Protein AF-X1V9N0-F1 (afdb_monomer_lite)

Radius of gyration: 19.08 Å; chains: 1; bounding box: 44×30×64 Å

Sequence (171 aa):
DADNLNHTLFPAGGGHDLTSAKKSSEKGCIEFNTPNSTRIVKPKVLEFNYFPNNTNWVYFRLENAGLKPITPNINPSFIKEKVTELEPNHYVEKEIWEKGYLGYNERDDRILLPKSARIVSRYFRGSFVIFTKSSPYNKNHVTYDARHDKMNRKKFRQYIEKCIIKFNEES

Secondary structure (DSSP, 8-state):
--TT-EEEEPTTS-EE---EEEE-SSTT-EEEEETTEEEEE-EEEEEEE--TT-GGG-EEEEEE--PPP-STT--TT-SEEEEEEEETTEEEEHHHHHHTEEEE-TTS-EEEPPTT-EEEEEESS-EEEEEETT-HHHH-GGGGG-TTTSS-HHHHHHHHHHHHHHHHHH-

Organism: NCBI:txid412755

pLDDT: mean 91.35, std 10.18, range [36.19, 98.12]

Foldseek 3Di:
DPPFFKWKFWAQFDIFTWPDKDCALPPQWIWTDGVQAIEIFRFPDWDWDDDPPQRQLIKIKTWGPFDDDPDPPPDPPDFKDKWKDLDRPRTDHPVCVVVQFDAADPVRDTHGRHPRIDIHIYGGGFMMMMGTCSRPCVVDPVNRNNVVRVDDPVRVSVVSVVVVVVVVVVD

Structure (mmCIF, N/CA/C/O backbone):
data_AF-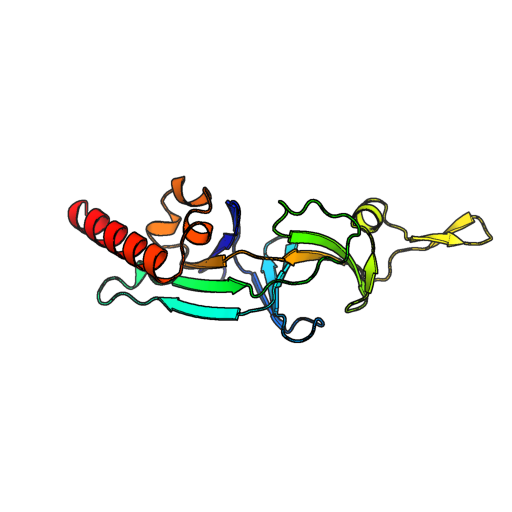X1V9N0-F1
#
_entry.id   AF-X1V9N0-F1
#
loop_
_atom_site.group_PDB
_atom_site.id
_atom_site.type_symbol
_atom_site.label_atom_id
_atom_site.label_alt_id
_atom_site.label_comp_id
_atom_site.label_asym_id
_atom_site.label_entity_id
_atom_site.label_seq_id
_atom_site.pdbx_PDB_ins_code
_atom_site.Cartn_x
_atom_site.Cartn_y
_atom_site.Cartn_z
_atom_site.occupancy
_atom_site.B_iso_or_equiv
_atom_site.auth_seq_id
_atom_site.auth_comp_id
_atom_site.auth_asym_id
_atom_site.auth_atom_id
_atom_site.pdbx_PDB_model_num
ATOM 1 N N . ASP A 1 1 ? -20.125 17.746 -1.754 1.00 36.19 1 ASP A N 1
ATOM 2 C CA . ASP A 1 1 ? -18.672 17.493 -1.772 1.00 36.19 1 ASP A CA 1
ATOM 3 C C . ASP A 1 1 ? -18.337 16.186 -1.072 1.00 36.19 1 ASP A C 1
ATOM 5 O O . ASP A 1 1 ? -18.233 16.134 0.145 1.00 36.19 1 ASP A O 1
ATOM 9 N N . ALA A 1 2 ? -18.271 15.101 -1.847 1.00 41.00 2 ALA A N 1
ATOM 10 C CA . ALA A 1 2 ? -17.893 13.761 -1.381 1.00 41.00 2 ALA A CA 1
ATOM 11 C C . ALA A 1 2 ? -16.428 13.433 -1.713 1.00 41.00 2 ALA A C 1
ATOM 13 O O . ALA A 1 2 ? -15.998 12.284 -1.604 1.00 41.00 2 ALA A O 1
ATOM 14 N N . ASP A 1 3 ? -15.658 14.441 -2.118 1.00 45.38 3 ASP A N 1
ATOM 15 C CA . ASP A 1 3 ? -14.246 14.268 -2.374 1.00 45.38 3 ASP A CA 1
ATOM 16 C C . ASP A 1 3 ? -13.516 14.306 -1.039 1.00 45.38 3 ASP A C 1
ATOM 18 O O . ASP A 1 3 ? -13.575 15.278 -0.287 1.00 45.38 3 ASP A O 1
ATOM 22 N N . ASN A 1 4 ? -12.791 13.223 -0.766 1.00 61.81 4 ASN A N 1
ATOM 23 C CA . ASN A 1 4 ? -11.784 13.144 0.284 1.00 61.81 4 ASN A CA 1
ATOM 24 C C . ASN A 1 4 ? -12.257 12.752 1.705 1.00 61.81 4 ASN A C 1
ATOM 26 O O . ASN A 1 4 ? -11.791 13.291 2.707 1.00 61.81 4 ASN A O 1
ATOM 30 N N . LEU A 1 5 ? -13.140 11.751 1.813 1.00 82.12 5 LEU A N 1
ATOM 31 C CA . LEU A 1 5 ? -13.661 11.247 3.098 1.00 82.12 5 LEU A CA 1
ATOM 32 C C . LEU A 1 5 ? -12.714 10.323 3.879 1.00 82.12 5 LEU A C 1
ATOM 34 O O . LEU A 1 5 ? -12.996 10.016 5.038 1.00 82.12 5 LEU A O 1
ATOM 38 N N . ASN A 1 6 ? -11.615 9.861 3.280 1.00 88.62 6 ASN A N 1
ATOM 39 C CA . ASN A 1 6 ? -10.755 8.838 3.871 1.00 88.62 6 ASN A CA 1
ATOM 40 C C . ASN A 1 6 ? -9.299 9.291 4.014 1.00 88.62 6 ASN A C 1
ATOM 42 O O . ASN A 1 6 ? -8.834 10.150 3.272 1.00 88.62 6 ASN A O 1
ATOM 46 N N . HIS A 1 7 ? -8.588 8.659 4.943 1.00 90.81 7 HIS A N 1
ATOM 47 C CA . HIS A 1 7 ? -7.139 8.707 5.034 1.00 90.81 7 HIS A CA 1
ATOM 48 C C . HIS A 1 7 ? -6.597 7.286 5.209 1.00 90.81 7 HIS A C 1
ATOM 50 O O . HIS A 1 7 ? -7.005 6.560 6.122 1.00 90.81 7 HIS A O 1
ATOM 56 N N . THR A 1 8 ? -5.701 6.875 4.311 1.00 92.56 8 THR A N 1
ATOM 57 C CA . THR A 1 8 ? -5.074 5.551 4.334 1.00 92.56 8 THR A CA 1
ATOM 58 C C . THR A 1 8 ? -3.685 5.657 4.940 1.00 92.56 8 THR A C 1
ATOM 60 O O . THR A 1 8 ? -2.790 6.250 4.341 1.00 92.56 8 THR A O 1
ATOM 63 N N . LEU A 1 9 ? -3.484 5.034 6.098 1.00 92.81 9 LEU A N 1
ATOM 64 C CA . LEU A 1 9 ? -2.169 4.892 6.715 1.00 92.81 9 LEU A CA 1
ATOM 65 C C . LEU A 1 9 ? -1.461 3.666 6.135 1.00 92.81 9 LEU A C 1
ATOM 67 O O . LEU A 1 9 ? -2.074 2.613 5.921 1.00 92.81 9 LEU A O 1
ATOM 71 N N . PHE A 1 10 ? -0.167 3.817 5.856 1.00 93.00 10 PHE A N 1
ATOM 72 C CA . PHE A 1 10 ? 0.624 2.783 5.198 1.00 93.00 10 PHE A CA 1
ATOM 73 C C . PHE A 1 10 ? 1.439 1.940 6.186 1.00 93.00 10 PHE A C 1
ATOM 75 O O . PHE A 1 10 ? 1.882 2.450 7.222 1.00 93.00 10 PHE A O 1
ATOM 82 N N . PRO A 1 11 ? 1.764 0.691 5.800 1.00 91.19 11 PRO A N 1
ATOM 83 C CA . PRO A 1 11 ? 2.813 -0.073 6.452 1.00 91.19 11 PRO A CA 1
ATOM 84 C C . PRO A 1 11 ? 4.137 0.701 6.448 1.00 91.19 11 PRO A C 1
ATOM 86 O O . PRO A 1 11 ? 4.454 1.388 5.473 1.00 91.19 11 PRO A O 1
ATOM 89 N N . ALA A 1 12 ? 4.917 0.557 7.520 1.00 85.00 12 ALA A N 1
ATOM 90 C CA . ALA A 1 12 ? 6.176 1.275 7.768 1.00 85.00 12 ALA A CA 1
ATOM 91 C C . ALA A 1 12 ? 6.107 2.821 7.817 1.00 85.00 12 ALA A C 1
ATOM 93 O O . ALA A 1 12 ? 7.146 3.455 7.985 1.00 85.00 12 ALA A O 1
ATOM 94 N N . GLY A 1 13 ? 4.915 3.423 7.755 1.00 85.56 13 GLY A N 1
ATOM 95 C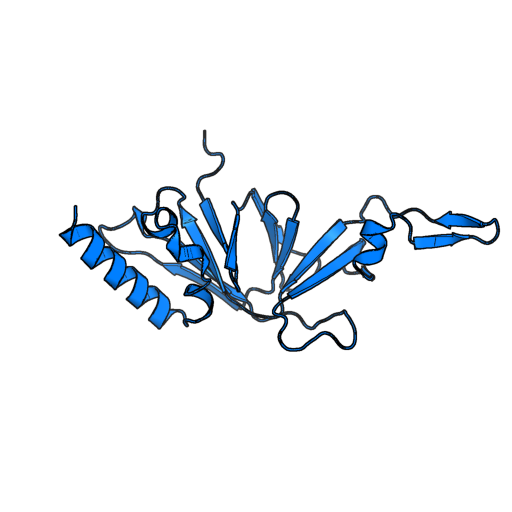 CA . GLY A 1 13 ? 4.684 4.820 8.134 1.00 85.56 13 GLY A CA 1
ATOM 96 C C . GLY A 1 13 ? 4.185 5.700 6.996 1.00 85.56 13 GLY A C 1
ATOM 97 O O . GLY A 1 13 ? 4.177 5.316 5.824 1.00 85.56 13 GLY A O 1
ATOM 98 N N . GLY A 1 14 ? 3.755 6.906 7.362 1.00 87.06 14 GLY A N 1
ATOM 99 C CA . GLY A 1 14 ? 3.093 7.824 6.437 1.00 87.06 14 GLY A CA 1
ATOM 100 C C . GLY A 1 14 ? 1.640 7.432 6.138 1.00 87.06 14 GLY A C 1
ATOM 101 O O . GLY A 1 14 ? 1.092 6.468 6.678 1.00 87.06 14 GLY A O 1
ATOM 102 N N . GLY A 1 15 ? 1.015 8.201 5.256 1.00 88.88 15 GLY A N 1
ATOM 103 C CA . GLY A 1 15 ? -0.352 7.975 4.814 1.00 88.88 15 GLY A CA 1
ATOM 104 C C . GLY A 1 15 ? -0.762 8.992 3.762 1.00 88.88 15 GLY A C 1
ATOM 105 O O . GLY A 1 15 ? -0.216 10.093 3.705 1.00 88.88 15 GLY A O 1
ATOM 106 N N . HIS A 1 16 ? -1.703 8.611 2.907 1.00 90.50 16 HIS A N 1
ATOM 107 C CA . HIS A 1 16 ? -2.349 9.522 1.968 1.00 90.50 16 HIS A CA 1
ATOM 108 C C . HIS A 1 16 ? -3.803 9.126 1.770 1.00 90.50 16 HIS A C 1
ATOM 110 O O . HIS A 1 16 ? -4.237 8.025 2.110 1.00 90.50 16 HIS A O 1
ATOM 116 N N . ASP A 1 17 ? -4.540 10.030 1.151 1.00 91.88 17 ASP A N 1
ATOM 117 C CA . ASP A 1 17 ? -5.925 9.803 0.799 1.00 91.88 17 ASP A CA 1
ATOM 118 C C . ASP A 1 17 ? -6.021 8.817 -0.370 1.00 91.88 17 ASP A C 1
ATOM 120 O O . ASP A 1 17 ? -5.277 8.905 -1.356 1.00 91.88 17 ASP A O 1
ATOM 124 N N . LEU A 1 18 ? -6.938 7.861 -0.245 1.00 91.56 18 LEU A N 1
ATOM 125 C CA . LEU A 1 18 ? -7.275 6.928 -1.309 1.00 91.56 18 LEU A CA 1
ATOM 126 C C . LEU A 1 18 ? -8.127 7.651 -2.349 1.00 91.56 18 LEU A C 1
ATOM 128 O O . LEU A 1 18 ? -9.209 8.136 -2.015 1.00 91.56 18 LEU A O 1
ATOM 132 N N . THR A 1 19 ? -7.669 7.690 -3.599 1.00 92.31 19 THR A N 1
ATOM 133 C CA . THR A 1 19 ? -8.393 8.353 -4.697 1.00 92.31 19 THR A CA 1
ATOM 134 C C . THR A 1 19 ? -9.164 7.371 -5.569 1.00 92.31 19 THR A C 1
ATOM 136 O O . THR A 1 19 ? -10.195 7.713 -6.133 1.00 92.31 19 THR A O 1
ATOM 139 N N . SER A 1 20 ? -8.680 6.136 -5.698 1.00 92.94 20 SER A N 1
ATOM 140 C CA . SER A 1 20 ? -9.379 5.062 -6.408 1.00 92.94 20 SER A CA 1
ATOM 141 C C . SER A 1 20 ? -8.788 3.702 -6.059 1.00 92.94 20 SER A C 1
ATOM 143 O O . SER A 1 20 ? -7.647 3.603 -5.603 1.00 92.94 20 SER A O 1
ATOM 145 N N . ALA A 1 21 ? -9.557 2.646 -6.308 1.00 94.25 21 ALA A N 1
ATOM 146 C CA . ALA A 1 21 ? -9.089 1.271 -6.257 1.00 94.25 21 ALA A CA 1
ATOM 147 C C . ALA A 1 21 ? -9.690 0.469 -7.417 1.00 94.25 21 ALA A C 1
ATOM 149 O O . ALA A 1 21 ? -10.831 0.698 -7.813 1.00 94.25 21 ALA A O 1
ATOM 150 N N . LYS A 1 22 ? -8.920 -0.467 -7.970 1.00 96.12 22 LYS A N 1
ATOM 151 C CA . LYS A 1 22 ? -9.335 -1.350 -9.065 1.00 96.12 22 LYS A CA 1
ATOM 152 C C . LYS A 1 22 ? -8.650 -2.710 -8.956 1.00 96.12 22 LYS A C 1
ATOM 154 O O . LYS A 1 22 ? -7.711 -2.890 -8.185 1.00 96.12 22 LYS A O 1
ATOM 159 N N . LYS A 1 23 ? -9.099 -3.679 -9.752 1.00 97.56 23 LYS A N 1
ATOM 160 C CA . LYS A 1 23 ? -8.357 -4.935 -9.930 1.00 97.56 23 LYS A CA 1
ATOM 161 C C . LYS A 1 23 ? -7.016 -4.637 -10.605 1.00 97.56 23 LYS A C 1
ATOM 163 O O . LYS A 1 23 ? -6.970 -3.823 -11.526 1.00 97.56 23 LYS A O 1
ATOM 168 N N . SER A 1 24 ? -5.951 -5.280 -10.135 1.00 97.19 24 SER A N 1
ATOM 169 C CA . SER A 1 24 ? -4.649 -5.213 -10.797 1.00 97.19 24 SER A CA 1
ATOM 170 C C . SER A 1 24 ? -4.572 -6.233 -11.930 1.00 97.19 24 SER A C 1
ATOM 172 O O . SER A 1 24 ? -5.278 -7.245 -11.916 1.00 97.19 24 SER A O 1
ATOM 174 N N . SER A 1 25 ? -3.678 -5.982 -12.883 1.00 96.38 25 SER A N 1
ATOM 175 C CA . SER A 1 25 ? -3.266 -6.970 -13.881 1.00 96.38 25 SER A CA 1
ATOM 176 C C . SER A 1 25 ? -2.532 -8.158 -13.250 1.00 96.38 25 SER A C 1
ATOM 178 O O . SER A 1 25 ? -2.546 -9.257 -13.810 1.00 96.38 25 SER A O 1
ATOM 180 N N . GLU A 1 26 ? -1.939 -7.976 -12.065 1.00 97.00 26 GLU A N 1
ATOM 181 C CA . GLU A 1 26 ? -1.363 -9.074 -11.299 1.00 97.00 26 GLU A CA 1
ATOM 182 C C . GLU A 1 26 ? -2.456 -9.950 -10.689 1.00 97.00 26 GLU A C 1
ATOM 184 O O . GLU A 1 26 ? -3.331 -9.489 -9.947 1.00 97.00 26 GLU A O 1
ATOM 189 N N . LYS A 1 27 ? -2.387 -11.258 -10.955 1.00 96.06 27 LYS A N 1
ATOM 190 C CA . LYS A 1 27 ? -3.416 -12.209 -10.526 1.00 96.06 27 LYS A CA 1
ATOM 191 C C . LYS A 1 27 ? -3.636 -12.164 -9.009 1.00 96.06 27 LYS A C 1
ATOM 193 O O . LYS A 1 27 ? -2.731 -12.420 -8.215 1.00 96.06 27 LYS A O 1
ATOM 198 N N . GLY A 1 28 ? -4.887 -11.919 -8.619 1.00 96.31 28 GLY A N 1
ATOM 199 C CA . GLY A 1 28 ? -5.307 -11.870 -7.217 1.00 96.31 28 GLY A CA 1
ATOM 200 C C . GLY A 1 28 ? -4.890 -10.596 -6.481 1.00 96.31 28 GLY A C 1
ATOM 201 O O . GLY A 1 28 ? -4.989 -10.559 -5.257 1.00 96.31 28 GLY A O 1
ATOM 202 N N . CYS A 1 29 ? -4.423 -9.574 -7.199 1.00 98.12 29 CYS A N 1
ATOM 203 C CA . CYS A 1 29 ? -4.029 -8.299 -6.622 1.00 98.12 29 CYS A CA 1
ATOM 204 C C . CYS A 1 29 ? -5.050 -7.202 -6.917 1.00 98.12 29 CYS A C 1
ATOM 206 O O . CYS A 1 29 ? -5.835 -7.261 -7.869 1.00 98.12 29 CYS A O 1
ATOM 208 N N . ILE A 1 30 ? -5.008 -6.170 -6.085 1.00 97.81 30 ILE A N 1
ATOM 209 C CA . ILE A 1 30 ? -5.703 -4.912 -6.319 1.00 97.81 30 ILE A CA 1
ATOM 210 C C . ILE A 1 30 ? -4.675 -3.800 -6.460 1.00 97.81 30 ILE A C 1
ATOM 212 O O . ILE A 1 30 ? -3.589 -3.844 -5.878 1.00 97.81 30 ILE A O 1
ATOM 216 N N . GLU A 1 31 ? -5.057 -2.796 -7.228 1.00 97.00 31 GLU A N 1
ATOM 217 C CA . GLU A 1 31 ? -4.382 -1.518 -7.278 1.00 97.00 31 GLU A CA 1
ATOM 218 C C . GLU A 1 31 ? -5.195 -0.511 -6.505 1.00 97.00 31 GLU A C 1
ATOM 220 O O . GLU A 1 31 ? -6.414 -0.434 -6.662 1.00 97.00 31 GLU A O 1
ATOM 225 N N . PHE A 1 32 ? -4.513 0.312 -5.730 1.00 94.31 32 PHE A N 1
ATOM 226 C CA . PHE A 1 32 ? -5.124 1.530 -5.254 1.00 94.31 32 PHE A CA 1
ATOM 227 C C . PHE A 1 32 ? -4.193 2.716 -5.411 1.00 94.31 32 PHE A C 1
ATOM 229 O O . PHE A 1 32 ? -2.966 2.612 -5.303 1.00 94.31 32 PHE A O 1
ATOM 236 N N . ASN A 1 33 ? -4.811 3.847 -5.716 1.00 93.62 33 ASN A N 1
ATOM 237 C CA . ASN A 1 33 ? -4.130 5.076 -6.044 1.00 93.62 33 ASN A CA 1
ATOM 238 C C . ASN A 1 33 ? -4.212 6.033 -4.866 1.00 93.62 33 ASN A C 1
ATOM 240 O O . ASN A 1 33 ? -5.251 6.197 -4.226 1.00 93.62 33 ASN A O 1
ATOM 244 N N . THR A 1 34 ? -3.085 6.674 -4.615 1.00 89.62 34 THR A N 1
ATOM 245 C CA . THR A 1 34 ? -3.002 7.897 -3.826 1.00 89.62 34 THR A CA 1
ATOM 246 C C . THR A 1 34 ? -2.391 8.972 -4.722 1.00 89.62 34 THR A C 1
ATOM 248 O O . THR A 1 34 ? -1.939 8.642 -5.827 1.00 89.62 34 THR A O 1
ATOM 251 N N . PRO A 1 35 ? -2.312 10.240 -4.285 1.00 88.38 35 PRO A N 1
ATOM 252 C CA . PRO A 1 35 ? -1.626 11.267 -5.057 1.00 88.38 35 PRO A CA 1
ATOM 253 C C . PRO A 1 35 ? -0.245 10.782 -5.516 1.00 88.38 35 PRO A C 1
ATOM 255 O O . PRO A 1 35 ? 0.552 10.300 -4.707 1.00 88.38 35 PRO A O 1
ATOM 258 N N . ASN A 1 36 ? -0.010 10.849 -6.828 1.00 82.94 36 ASN A N 1
ATOM 259 C CA . ASN A 1 36 ? 1.254 10.530 -7.498 1.00 82.94 36 ASN A CA 1
ATOM 260 C C . ASN A 1 36 ? 1.797 9.100 -7.287 1.00 82.94 36 ASN A C 1
ATOM 262 O O . ASN A 1 36 ? 2.984 8.857 -7.512 1.00 82.94 36 ASN A O 1
ATOM 266 N N . SER A 1 37 ? 0.979 8.140 -6.833 1.00 87.69 37 SER A N 1
ATOM 267 C CA . SER A 1 37 ? 1.459 6.777 -6.582 1.00 87.69 37 SER A CA 1
ATOM 268 C C . SER A 1 37 ? 0.367 5.715 -6.684 1.00 87.69 37 SER A C 1
ATOM 270 O O . SER A 1 37 ? -0.643 5.764 -5.978 1.00 87.69 37 SER A O 1
ATOM 272 N N . THR A 1 38 ? 0.634 4.694 -7.497 1.00 95.56 38 THR A N 1
ATOM 273 C CA . THR A 1 38 ? -0.136 3.447 -7.546 1.00 95.56 38 THR A CA 1
ATOM 274 C C . THR A 1 38 ? 0.541 2.380 -6.691 1.00 95.56 38 THR A C 1
ATOM 276 O O . THR A 1 38 ? 1.755 2.169 -6.775 1.00 95.56 38 THR A O 1
ATOM 279 N N . ARG A 1 39 ? -0.247 1.680 -5.871 1.00 96.12 39 ARG A N 1
ATOM 280 C CA . ARG A 1 39 ? 0.218 0.558 -5.046 1.00 96.12 39 ARG A CA 1
ATOM 281 C C . ARG A 1 39 ? -0.458 -0.720 -5.491 1.00 96.12 39 ARG A C 1
ATOM 283 O O . ARG A 1 39 ? -1.684 -0.760 -5.546 1.00 96.12 39 ARG A O 1
ATOM 290 N N . ILE A 1 40 ? 0.342 -1.746 -5.753 1.00 97.88 40 ILE A N 1
ATOM 291 C CA . ILE A 1 40 ? -0.132 -3.096 -6.030 1.00 97.88 40 ILE A CA 1
ATOM 292 C C . ILE A 1 40 ? 0.035 -3.917 -4.757 1.00 97.88 40 ILE A C 1
ATOM 294 O O . ILE A 1 40 ? 1.128 -4.016 -4.186 1.00 97.88 40 ILE A O 1
ATOM 298 N N . VAL A 1 41 ? -1.074 -4.480 -4.295 1.00 97.69 41 VAL A N 1
ATOM 299 C CA . VAL A 1 41 ? -1.129 -5.300 -3.086 1.00 97.69 41 VAL A CA 1
ATOM 300 C C . VAL A 1 41 ? -1.916 -6.567 -3.368 1.00 97.69 41 VAL A C 1
ATOM 302 O O . VAL A 1 41 ? -2.858 -6.554 -4.162 1.00 97.69 41 VAL A O 1
ATOM 305 N N . LYS A 1 42 ? -1.566 -7.655 -2.683 1.00 98.00 42 LYS A N 1
ATOM 306 C CA . LYS A 1 42 ? -2.295 -8.919 -2.752 1.00 98.00 42 LYS A CA 1
ATOM 307 C C . LYS A 1 42 ? -3.139 -9.064 -1.487 1.00 98.00 42 LYS A C 1
ATOM 309 O O . LYS A 1 42 ? -2.578 -9.401 -0.445 1.00 98.00 42 LYS A O 1
ATOM 314 N N . PRO A 1 43 ? -4.453 -8.792 -1.512 1.00 97.25 43 PRO A N 1
ATOM 315 C CA . PRO A 1 43 ? -5.273 -8.885 -0.311 1.00 97.25 43 PRO A CA 1
ATOM 316 C C . PRO A 1 43 ? -5.229 -10.295 0.278 1.00 97.25 43 PRO A C 1
ATOM 318 O O . PRO A 1 43 ? -5.491 -11.275 -0.416 1.00 97.25 43 PRO A O 1
ATOM 321 N N . LYS A 1 44 ? -4.909 -10.392 1.567 1.00 96.94 44 LYS A N 1
ATOM 322 C CA . LYS A 1 44 ? -5.099 -11.609 2.362 1.00 96.94 44 LYS A CA 1
ATOM 323 C C . LYS A 1 44 ? -6.445 -11.568 3.068 1.00 96.94 44 LYS A C 1
ATOM 325 O O . LYS A 1 44 ? -7.207 -12.523 3.002 1.00 96.94 44 LYS A O 1
ATOM 330 N N . VAL A 1 45 ? -6.715 -10.452 3.744 1.00 96.56 45 VAL A N 1
ATOM 331 C CA . VAL A 1 45 ? -7.954 -10.196 4.484 1.00 96.56 45 VAL A CA 1
ATOM 332 C C . VAL A 1 45 ? -8.259 -8.704 4.409 1.00 96.56 45 VAL A C 1
ATOM 334 O O . VAL A 1 45 ? -7.363 -7.883 4.605 1.00 96.56 45 VAL A O 1
ATOM 337 N N . LEU A 1 46 ? -9.521 -8.361 4.156 1.00 96.94 46 LEU A N 1
ATOM 338 C CA . LEU A 1 46 ? -10.060 -7.019 4.350 1.00 96.94 46 LEU A CA 1
ATOM 339 C C . LEU A 1 46 ? -11.096 -7.082 5.473 1.00 96.94 46 LEU A C 1
ATOM 341 O O . LEU A 1 46 ? -12.080 -7.809 5.363 1.00 96.94 46 LEU A O 1
ATOM 345 N N . GLU A 1 47 ? -10.871 -6.338 6.550 1.00 97.25 47 GLU A N 1
ATOM 346 C CA . GLU A 1 47 ? -11.746 -6.326 7.723 1.00 97.25 47 GLU A CA 1
ATOM 347 C C . GLU A 1 47 ? -12.370 -4.950 7.895 1.00 97.25 47 GLU A C 1
ATOM 349 O O . GLU A 1 47 ? -11.658 -3.948 7.939 1.00 97.25 47 GLU A O 1
ATOM 354 N N . PHE A 1 48 ? -13.691 -4.907 8.047 1.00 97.19 48 PHE A N 1
ATOM 355 C CA . PHE A 1 48 ? -14.387 -3.715 8.507 1.00 97.19 48 PHE A CA 1
ATOM 356 C C . PHE A 1 48 ? -14.506 -3.757 10.031 1.00 97.19 48 PHE A C 1
ATOM 358 O O . PHE A 1 48 ? -15.077 -4.688 10.597 1.00 97.19 48 PHE A O 1
ATOM 365 N N . ASN A 1 49 ? -13.945 -2.755 10.702 1.00 97.06 49 ASN A N 1
ATOM 366 C CA . ASN A 1 49 ? -13.961 -2.646 12.152 1.00 97.06 49 ASN A CA 1
ATOM 367 C C . ASN A 1 49 ? -14.989 -1.607 12.581 1.00 97.06 49 ASN A C 1
ATOM 369 O O . ASN A 1 49 ? -14.786 -0.406 12.418 1.00 97.06 49 ASN A O 1
ATOM 373 N N . TYR A 1 50 ? -16.078 -2.107 13.160 1.00 95.56 50 TYR A N 1
ATOM 374 C CA . TYR A 1 50 ? -17.162 -1.306 13.706 1.00 95.56 50 TYR A CA 1
ATOM 375 C C . TYR A 1 50 ? -17.123 -1.268 15.240 1.00 95.56 50 TYR A C 1
ATOM 377 O O . TYR A 1 50 ? -16.763 -2.263 15.884 1.00 95.56 50 TYR A O 1
ATOM 385 N N . PHE A 1 51 ? -17.508 -0.121 15.804 1.00 95.06 51 PHE A N 1
ATOM 386 C CA . PHE A 1 51 ? -17.619 0.122 17.241 1.00 95.06 51 PHE A CA 1
ATOM 387 C C . PHE A 1 51 ? -18.993 0.743 17.535 1.00 95.06 51 PHE A C 1
ATOM 389 O O . PHE A 1 51 ? -19.236 1.884 17.128 1.00 95.06 51 PHE A O 1
ATOM 396 N N . PRO A 1 52 ? -19.906 0.015 18.208 1.00 93.25 52 PRO A N 1
ATOM 397 C CA . PRO A 1 52 ? -21.213 0.548 18.581 1.00 93.25 52 PRO A CA 1
ATOM 398 C C . PRO A 1 52 ? -21.083 1.869 19.345 1.00 93.25 52 PRO A C 1
ATOM 400 O O . PRO A 1 52 ? -20.176 2.029 20.164 1.00 93.25 52 PRO A O 1
ATOM 403 N N . ASN A 1 53 ? -21.968 2.822 19.046 1.00 92.44 53 ASN A N 1
ATOM 404 C CA . ASN A 1 53 ? -21.987 4.179 19.614 1.00 92.44 53 ASN A CA 1
ATOM 405 C C . ASN A 1 53 ? -20.723 5.031 19.355 1.00 92.44 53 ASN A C 1
ATOM 407 O O . ASN A 1 53 ? -20.636 6.146 19.850 1.00 92.44 53 ASN A O 1
ATOM 411 N N . ASN A 1 54 ? -19.759 4.542 18.564 1.00 93.00 54 ASN A N 1
ATOM 412 C CA . ASN A 1 54 ? -18.476 5.200 18.287 1.00 93.00 54 ASN A CA 1
ATOM 413 C C . ASN A 1 54 ? -18.154 5.133 16.781 1.00 93.00 54 ASN A C 1
ATOM 415 O O . ASN A 1 54 ? -17.078 4.712 16.351 1.00 93.00 54 ASN A O 1
ATOM 419 N N . THR A 1 55 ? -19.126 5.506 15.945 1.00 91.12 55 THR A N 1
ATOM 420 C CA . THR A 1 55 ? -19.085 5.356 14.475 1.00 91.12 55 THR A CA 1
ATOM 421 C C . THR A 1 55 ? -18.011 6.207 13.791 1.00 91.12 55 THR A C 1
ATOM 423 O O . THR A 1 55 ? -17.601 5.905 12.676 1.00 91.12 55 THR A O 1
ATOM 426 N N . ASN A 1 56 ? -17.500 7.240 14.454 1.00 90.56 56 ASN A N 1
ATOM 427 C CA . ASN A 1 56 ? -16.364 8.051 14.009 1.00 90.56 56 ASN A CA 1
ATOM 428 C C . ASN A 1 56 ? -14.999 7.339 14.155 1.00 90.56 56 ASN A C 1
ATOM 430 O O . ASN A 1 56 ? -13.991 7.841 13.657 1.00 90.56 56 ASN A O 1
ATOM 434 N N . TRP A 1 57 ? -14.944 6.171 14.800 1.00 93.56 57 TRP A N 1
ATOM 435 C CA . TRP A 1 57 ? -13.728 5.358 14.959 1.00 93.56 57 TRP A CA 1
ATOM 436 C C . TRP A 1 57 ? -13.660 4.151 14.022 1.00 93.56 57 TRP A C 1
ATOM 438 O O . TRP A 1 57 ? -12.744 3.334 14.135 1.00 93.56 57 TRP A O 1
ATOM 448 N N . VAL A 1 58 ? -14.621 4.007 13.108 1.00 95.00 58 VAL A N 1
ATOM 449 C CA . VAL A 1 58 ? -14.639 2.883 12.166 1.00 95.00 58 VAL A CA 1
ATOM 450 C C . VAL A 1 58 ? -13.452 2.938 11.210 1.00 95.00 58 VAL A C 1
ATOM 452 O O . VAL A 1 58 ? -13.003 4.012 10.804 1.00 95.00 58 VAL A O 1
ATOM 455 N N . TYR A 1 59 ? -12.966 1.765 10.816 1.00 96.00 59 TYR A N 1
ATOM 456 C CA . TYR A 1 59 ? -11.901 1.658 9.825 1.00 96.00 59 TYR A CA 1
ATOM 457 C C . TYR A 1 59 ? -11.955 0.350 9.054 1.00 96.00 59 TYR A C 1
ATOM 459 O O . TYR A 1 59 ? -12.435 -0.673 9.547 1.00 96.00 59 TYR A O 1
ATOM 467 N N . PHE A 1 60 ? -11.382 0.371 7.856 1.00 96.62 60 PHE A N 1
ATOM 468 C CA . PHE A 1 60 ? -10.992 -0.850 7.165 1.00 96.62 60 PHE A CA 1
ATOM 469 C C . PHE A 1 60 ? -9.544 -1.194 7.494 1.00 96.62 60 PHE A C 1
ATOM 471 O O . PHE A 1 60 ? -8.694 -0.307 7.539 1.00 96.62 60 PHE A O 1
ATOM 478 N N . ARG A 1 61 ? -9.242 -2.479 7.684 1.00 97.00 61 ARG A N 1
ATOM 479 C CA . ARG A 1 61 ? -7.872 -2.998 7.755 1.00 97.00 61 ARG A CA 1
ATOM 480 C C . ARG A 1 61 ? -7.645 -3.972 6.614 1.00 97.00 61 ARG A C 1
ATOM 482 O O . ARG A 1 61 ? -8.344 -4.976 6.517 1.00 97.00 61 ARG A O 1
ATOM 489 N N . LEU A 1 62 ? -6.656 -3.688 5.778 1.00 97.25 62 LEU A N 1
ATOM 490 C CA . LEU A 1 62 ? -6.252 -4.541 4.669 1.00 97.25 62 LEU A CA 1
ATOM 491 C C . LEU A 1 62 ? -4.915 -5.200 4.999 1.00 97.25 62 LEU A C 1
ATOM 493 O O . LEU A 1 62 ? -3.880 -4.539 5.014 1.00 97.25 62 LEU A O 1
ATOM 497 N N . GLU A 1 63 ? -4.933 -6.505 5.250 1.00 96.75 63 GLU A N 1
ATOM 498 C CA . GLU A 1 63 ? -3.725 -7.310 5.432 1.00 96.75 63 GLU A CA 1
ATOM 499 C C . GLU A 1 63 ? -3.217 -7.807 4.077 1.00 96.75 63 GLU A C 1
ATOM 501 O O . GLU A 1 63 ? -3.974 -8.403 3.306 1.00 96.75 63 GLU A O 1
ATOM 506 N N . ASN A 1 64 ? -1.936 -7.579 3.783 1.00 94.19 64 ASN A N 1
ATOM 507 C CA . ASN A 1 64 ? -1.298 -8.022 2.547 1.00 94.19 64 ASN A CA 1
ATOM 508 C C . ASN A 1 64 ? -0.775 -9.462 2.680 1.00 94.19 64 ASN A C 1
ATOM 510 O O . ASN A 1 64 ? -0.042 -9.781 3.615 1.00 94.19 64 ASN A O 1
ATOM 514 N N . ALA A 1 65 ? -1.104 -10.321 1.714 1.00 95.88 65 ALA A N 1
ATOM 515 C CA . ALA A 1 65 ? -0.557 -11.673 1.591 1.00 95.88 65 ALA A CA 1
ATOM 516 C C . ALA A 1 65 ? 0.905 -11.658 1.128 1.00 95.88 65 ALA A C 1
ATOM 518 O O . ALA A 1 65 ? 1.634 -12.612 1.384 1.00 95.88 65 ALA A O 1
ATOM 519 N N . GLY A 1 66 ? 1.310 -10.576 0.461 1.00 94.06 66 GLY A N 1
ATOM 520 C CA . GLY A 1 66 ? 2.661 -10.377 -0.030 1.00 94.06 66 GLY A CA 1
ATOM 521 C C . GLY A 1 66 ? 2.854 -10.810 -1.475 1.00 94.06 66 GLY A C 1
ATOM 522 O O . GLY A 1 66 ? 2.468 -11.906 -1.888 1.00 94.06 66 GLY A O 1
ATO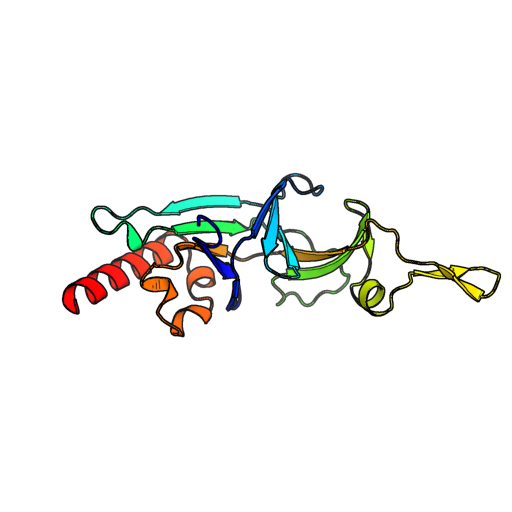M 523 N N . LEU A 1 67 ? 3.470 -9.923 -2.250 1.00 96.25 67 LEU A N 1
ATOM 524 C CA . LEU A 1 67 ? 4.042 -10.237 -3.552 1.00 96.25 67 LEU A CA 1
ATOM 525 C C . LEU A 1 67 ? 5.466 -10.767 -3.391 1.00 96.25 67 LEU A C 1
ATOM 527 O O . LEU A 1 67 ? 6.164 -10.429 -2.434 1.00 96.25 67 LEU A O 1
ATOM 531 N N . LYS A 1 68 ? 5.906 -11.579 -4.353 1.00 95.12 68 LYS A N 1
ATOM 532 C CA . LYS A 1 68 ? 7.331 -11.882 -4.495 1.00 95.12 68 LYS A CA 1
ATOM 533 C C . LYS A 1 68 ? 8.031 -10.674 -5.131 1.00 95.12 68 LYS A C 1
ATOM 535 O O . LYS A 1 68 ? 7.432 -10.072 -6.031 1.00 95.12 68 LYS A O 1
ATOM 540 N N . PRO A 1 69 ? 9.253 -10.333 -4.690 1.00 95.31 69 PRO A N 1
ATOM 541 C CA . PRO A 1 69 ? 10.057 -9.325 -5.358 1.00 95.31 69 PRO A CA 1
ATOM 542 C C . PRO A 1 69 ? 10.342 -9.703 -6.804 1.00 95.31 69 PRO A C 1
ATOM 544 O O . PRO A 1 69 ? 10.582 -10.875 -7.101 1.00 95.31 69 PRO A O 1
ATOM 547 N N . ILE A 1 70 ? 10.339 -8.701 -7.674 1.00 94.69 70 ILE A N 1
ATOM 548 C CA . ILE A 1 70 ? 10.839 -8.816 -9.045 1.00 94.69 70 ILE A CA 1
ATOM 549 C C . ILE A 1 70 ? 12.288 -8.345 -9.110 1.00 94.69 70 ILE A C 1
ATOM 551 O O . ILE A 1 70 ? 13.093 -8.937 -9.823 1.00 94.69 70 ILE A O 1
ATOM 555 N N . THR A 1 71 ? 12.632 -7.319 -8.330 1.00 94.25 71 THR A N 1
ATOM 556 C CA . THR A 1 71 ? 13.996 -6.796 -8.241 1.00 94.25 71 THR A CA 1
ATOM 557 C C . THR A 1 71 ? 14.938 -7.867 -7.661 1.00 94.25 71 THR A C 1
ATOM 559 O O . THR A 1 71 ? 14.725 -8.309 -6.523 1.00 94.25 71 THR A O 1
ATOM 562 N N . PRO A 1 72 ? 15.989 -8.290 -8.392 1.00 91.81 72 PRO A N 1
ATOM 563 C CA . PRO A 1 72 ? 16.973 -9.249 -7.893 1.00 91.81 72 PRO A CA 1
ATOM 564 C C . PRO A 1 72 ? 17.714 -8.716 -6.663 1.00 91.81 72 PRO A C 1
ATOM 566 O O . PRO A 1 72 ? 17.989 -7.523 -6.563 1.00 91.81 72 PRO A O 1
ATOM 569 N N . ASN A 1 73 ? 18.075 -9.609 -5.735 1.00 91.94 73 ASN A N 1
ATOM 570 C CA . ASN A 1 73 ? 18.889 -9.293 -4.550 1.00 91.94 73 ASN A CA 1
ATOM 571 C C . ASN A 1 73 ? 18.359 -8.128 -3.694 1.00 91.94 73 ASN A C 1
ATOM 573 O O . ASN A 1 73 ? 19.129 -7.431 -3.029 1.00 91.94 73 ASN A O 1
ATOM 577 N N . ILE A 1 74 ? 17.041 -7.908 -3.695 1.00 92.88 74 ILE A N 1
ATOM 578 C CA . ILE A 1 74 ? 16.434 -6.864 -2.879 1.00 92.88 74 ILE A CA 1
ATOM 579 C C . ILE A 1 74 ? 16.714 -7.105 -1.390 1.00 92.88 74 ILE A C 1
ATOM 581 O O . ILE A 1 74 ? 16.676 -8.238 -0.905 1.00 92.88 74 ILE A O 1
ATOM 585 N N . ASN A 1 75 ? 16.969 -6.028 -0.644 1.00 93.38 75 ASN A N 1
ATOM 586 C CA . ASN A 1 75 ? 17.190 -6.127 0.792 1.00 93.38 75 ASN A CA 1
ATOM 587 C C . ASN A 1 75 ? 15.941 -6.739 1.469 1.00 93.38 75 ASN A C 1
ATOM 589 O O . ASN A 1 75 ? 14.855 -6.160 1.360 1.00 93.38 75 ASN A O 1
ATOM 593 N N . PRO A 1 76 ? 16.063 -7.859 2.210 1.00 89.94 76 PRO A N 1
ATOM 594 C CA . PRO A 1 76 ? 14.915 -8.541 2.815 1.00 89.94 76 PRO A CA 1
ATOM 595 C C . PRO A 1 76 ? 14.196 -7.695 3.878 1.00 89.94 76 PRO A C 1
ATOM 597 O O . PRO A 1 76 ? 13.040 -7.959 4.217 1.00 89.94 76 PRO A O 1
ATOM 600 N N . SER A 1 77 ? 14.845 -6.648 4.399 1.00 91.56 77 SER A N 1
ATOM 601 C CA . SER A 1 77 ? 14.215 -5.687 5.308 1.00 91.56 77 SER A CA 1
ATOM 602 C C . SER A 1 77 ? 13.159 -4.813 4.625 1.00 91.56 77 SER A C 1
ATOM 604 O O . SER A 1 77 ? 12.277 -4.296 5.312 1.00 91.56 77 SER A O 1
ATOM 606 N N . PHE A 1 78 ? 13.172 -4.698 3.293 1.00 94.19 78 PHE A N 1
ATOM 607 C CA . PHE A 1 78 ? 12.150 -3.956 2.571 1.00 94.19 78 PHE A CA 1
ATOM 608 C C . PHE A 1 78 ? 10.790 -4.656 2.638 1.00 94.19 78 PHE A C 1
ATOM 610 O O . PHE A 1 78 ? 10.657 -5.881 2.661 1.00 94.19 78 PHE A O 1
ATOM 617 N N . ILE A 1 79 ? 9.747 -3.834 2.703 1.00 95.06 79 ILE A N 1
ATOM 618 C CA . ILE A 1 79 ? 8.349 -4.277 2.736 1.00 95.06 79 ILE A CA 1
ATOM 619 C C . ILE A 1 79 ? 7.659 -4.120 1.377 1.00 95.06 79 ILE A C 1
ATOM 621 O O . ILE A 1 79 ? 6.522 -4.559 1.209 1.00 95.06 79 ILE A O 1
ATOM 625 N N . LYS A 1 80 ? 8.330 -3.456 0.433 1.00 95.81 80 LYS A N 1
ATOM 626 C CA . LYS A 1 80 ? 7.861 -3.146 -0.914 1.00 95.81 80 LYS A CA 1
ATOM 627 C C . LYS A 1 80 ? 9.047 -2.845 -1.829 1.00 95.81 80 LYS A C 1
ATOM 629 O O . LYS A 1 80 ? 10.099 -2.434 -1.345 1.00 95.81 80 LYS A O 1
ATOM 634 N N . GLU A 1 81 ? 8.830 -2.944 -3.129 1.00 96.06 81 GLU A N 1
ATOM 635 C CA . GLU A 1 81 ? 9.706 -2.396 -4.169 1.00 96.06 81 GLU A CA 1
ATOM 636 C C . GLU A 1 81 ? 8.975 -1.315 -4.961 1.00 96.06 81 GLU A C 1
ATOM 638 O O . GLU A 1 81 ? 7.743 -1.299 -5.032 1.00 96.06 81 GLU A O 1
ATOM 643 N N . LYS A 1 82 ? 9.746 -0.409 -5.560 1.00 95.62 82 LYS A N 1
ATOM 644 C CA . LYS A 1 82 ? 9.260 0.570 -6.531 1.00 95.62 82 LYS A CA 1
ATOM 645 C C . LYS A 1 82 ? 9.859 0.183 -7.875 1.00 95.62 82 LYS A C 1
ATOM 647 O O . LYS A 1 82 ? 11.074 0.036 -7.947 1.00 95.62 82 LYS A O 1
ATOM 652 N N . VAL A 1 83 ? 9.021 0.006 -8.888 1.00 96.62 83 VAL A N 1
ATOM 653 C CA . VAL A 1 83 ? 9.423 -0.468 -10.221 1.00 96.62 83 VAL A CA 1
ATOM 654 C C . VAL A 1 83 ? 8.703 0.323 -11.308 1.00 96.62 83 VAL A C 1
ATOM 656 O O . VAL A 1 83 ? 7.655 0.931 -11.050 1.00 96.62 83 VAL A O 1
ATOM 659 N N . THR A 1 84 ? 9.261 0.300 -12.515 1.00 97.06 84 THR A N 1
ATOM 660 C CA . THR A 1 84 ? 8.606 0.825 -13.714 1.00 97.06 84 THR A CA 1
ATOM 661 C C . THR A 1 84 ? 7.844 -0.313 -14.376 1.00 97.06 84 THR A C 1
ATOM 663 O O . THR A 1 84 ? 8.447 -1.299 -14.783 1.00 97.06 84 THR A O 1
ATOM 666 N N . GLU A 1 85 ? 6.525 -0.202 -14.484 1.00 97.31 85 GLU A N 1
ATOM 667 C CA . GLU A 1 85 ? 5.717 -1.102 -15.306 1.00 97.31 85 GLU A CA 1
ATOM 668 C C . GLU A 1 85 ? 5.615 -0.497 -16.706 1.00 97.31 85 GLU A C 1
ATOM 670 O O . GLU A 1 85 ? 5.062 0.590 -16.846 1.00 97.31 85 GLU A O 1
ATOM 675 N N . LEU A 1 86 ? 6.169 -1.159 -17.723 1.00 97.31 86 LEU A N 1
ATOM 676 C CA . LEU A 1 86 ? 6.124 -0.692 -19.116 1.00 97.31 86 LEU A CA 1
ATOM 677 C C . LEU A 1 86 ? 4.759 -0.982 -19.748 1.00 97.31 86 LEU A C 1
ATOM 679 O O . LEU A 1 86 ? 4.161 -0.129 -20.402 1.00 97.31 86 LEU A O 1
ATOM 683 N N . GLU A 1 87 ? 4.258 -2.184 -19.497 1.00 96.56 87 GLU A N 1
ATOM 684 C CA . GLU A 1 87 ? 2.962 -2.714 -19.912 1.00 96.56 87 GLU A CA 1
ATOM 685 C C . GLU A 1 87 ? 2.443 -3.631 -18.793 1.00 96.56 87 GLU A C 1
ATOM 687 O O . GLU A 1 87 ? 3.239 -4.038 -17.944 1.00 96.56 87 GLU A O 1
ATOM 692 N N . PRO A 1 88 ? 1.141 -3.974 -18.745 1.00 95.75 88 PRO A N 1
ATOM 693 C CA . PRO A 1 88 ? 0.589 -4.836 -17.702 1.00 95.75 88 PRO A CA 1
ATOM 694 C C . PRO A 1 88 ? 1.456 -6.068 -17.393 1.00 95.75 88 PRO A C 1
ATOM 696 O O . PRO A 1 88 ? 1.640 -6.932 -18.246 1.00 95.75 88 PRO A O 1
ATOM 699 N N . ASN A 1 89 ? 1.942 -6.166 -16.152 1.00 95.69 89 ASN A N 1
ATOM 700 C CA . ASN A 1 89 ? 2.812 -7.239 -15.653 1.00 95.69 89 ASN A CA 1
ATOM 701 C C . ASN A 1 89 ? 4.244 -7.300 -16.234 1.00 95.69 89 ASN A C 1
ATOM 703 O O . ASN A 1 89 ? 4.972 -8.246 -15.927 1.00 95.69 89 ASN A O 1
ATOM 707 N N . HIS A 1 90 ? 4.675 -6.314 -17.023 1.00 97.19 90 HIS A N 1
ATOM 708 C CA . HIS A 1 90 ? 6.045 -6.199 -17.526 1.00 97.19 90 HIS A CA 1
ATOM 709 C C . HIS A 1 90 ? 6.783 -5.090 -16.774 1.00 97.19 90 HIS A C 1
ATOM 711 O O . HIS A 1 90 ? 6.536 -3.901 -16.985 1.00 97.19 90 HIS A O 1
ATOM 717 N N . TYR A 1 91 ? 7.708 -5.491 -15.900 1.00 96.94 91 TYR A N 1
ATOM 718 C CA . TYR A 1 91 ? 8.432 -4.589 -15.010 1.00 96.94 91 TYR A CA 1
ATOM 719 C C . TYR A 1 91 ? 9.914 -4.495 -15.359 1.00 96.94 91 TYR A C 1
ATOM 721 O O . TYR A 1 91 ? 10.543 -5.499 -15.685 1.00 96.94 91 TYR A O 1
ATOM 729 N N . VAL A 1 92 ? 10.458 -3.293 -15.209 1.00 96.19 92 VAL A N 1
ATOM 730 C CA . VAL A 1 92 ? 11.889 -2.973 -15.278 1.00 96.19 92 VAL A CA 1
ATOM 731 C C . VAL A 1 92 ? 12.280 -2.112 -14.073 1.00 96.19 92 VAL A C 1
ATOM 733 O O . VAL A 1 92 ? 11.426 -1.739 -13.254 1.00 96.19 92 VAL A O 1
ATOM 736 N N . GLU A 1 93 ? 13.566 -1.793 -13.937 1.00 95.19 93 GLU A N 1
ATOM 737 C CA . GLU A 1 93 ? 14.057 -1.001 -12.814 1.00 95.19 93 GLU A CA 1
ATOM 738 C C . GLU A 1 93 ? 13.375 0.380 -12.754 1.00 95.19 93 GLU A C 1
ATOM 740 O O . GLU A 1 93 ? 12.963 0.960 -13.767 1.00 95.19 93 GLU A O 1
ATOM 745 N N . LYS A 1 94 ? 13.217 0.939 -11.548 1.00 94.88 94 LYS A N 1
ATOM 746 C CA . LYS A 1 94 ? 12.588 2.266 -11.376 1.00 94.88 94 LYS A CA 1
ATOM 747 C C . LYS A 1 94 ? 13.399 3.376 -12.052 1.00 94.88 94 LYS A C 1
ATOM 749 O O . LYS A 1 94 ? 12.833 4.380 -12.469 1.00 94.88 94 LYS A O 1
ATOM 754 N N . GLU A 1 95 ? 14.707 3.182 -12.174 1.00 95.12 95 GLU A N 1
ATOM 755 C CA . GLU A 1 95 ? 15.659 4.114 -12.765 1.00 95.12 95 GLU A CA 1
ATOM 756 C C . GLU A 1 95 ? 15.330 4.360 -14.244 1.00 95.12 95 GLU A C 1
ATOM 758 O O . GLU A 1 95 ? 15.584 5.448 -14.750 1.00 95.12 95 GLU A O 1
ATOM 763 N N . ILE A 1 96 ? 14.690 3.403 -14.929 1.00 95.69 96 ILE A N 1
ATOM 764 C CA . ILE A 1 96 ? 14.217 3.564 -16.311 1.00 95.69 96 ILE A CA 1
ATOM 765 C C . ILE A 1 96 ? 13.163 4.672 -16.427 1.00 95.69 96 ILE A C 1
ATOM 767 O O . ILE A 1 96 ? 13.180 5.440 -17.391 1.00 95.69 96 ILE A O 1
ATOM 771 N N . TRP A 1 97 ? 12.278 4.808 -15.438 1.00 95.25 97 TRP A N 1
ATOM 772 C CA . TRP A 1 97 ? 11.313 5.905 -15.399 1.00 95.25 97 TRP A CA 1
ATOM 773 C C . TRP A 1 97 ? 11.987 7.259 -15.189 1.00 95.25 97 TRP A C 1
ATOM 775 O O . TRP A 1 97 ? 11.652 8.223 -15.868 1.00 95.25 97 TRP A O 1
ATOM 785 N N . GLU A 1 98 ? 12.947 7.326 -14.262 1.00 93.00 98 GLU A N 1
ATOM 786 C CA . GLU A 1 98 ? 13.700 8.551 -13.957 1.00 93.00 98 GLU A CA 1
ATOM 787 C C . GLU A 1 98 ? 14.558 8.985 -15.155 1.00 93.00 98 GLU A C 1
ATOM 789 O O . GLU A 1 98 ? 14.636 10.168 -15.480 1.00 93.00 98 GLU A O 1
ATOM 794 N N . LYS A 1 99 ? 15.144 8.009 -15.855 1.00 95.06 99 LYS A N 1
ATOM 795 C CA . LYS A 1 99 ? 15.911 8.186 -17.090 1.00 95.06 99 LYS A CA 1
ATOM 796 C C . LYS A 1 99 ? 15.035 8.632 -18.267 1.00 95.06 99 LYS A C 1
ATOM 798 O O . LYS A 1 99 ? 15.502 9.393 -19.112 1.00 95.06 99 LYS A O 1
ATOM 803 N N . GLY A 1 100 ? 13.788 8.163 -18.339 1.00 95.56 100 GLY A N 1
ATOM 804 C CA . GLY A 1 100 ? 12.797 8.561 -19.346 1.00 95.56 100 GLY A CA 1
ATOM 805 C C . GLY A 1 100 ? 12.912 7.863 -20.710 1.00 95.56 100 GLY A C 1
ATOM 806 O O . GLY A 1 100 ? 12.203 8.235 -21.644 1.00 95.56 100 GLY A O 1
ATOM 807 N N . TYR A 1 101 ? 13.789 6.866 -20.856 1.00 96.19 101 TYR A N 1
ATOM 808 C CA . TYR A 1 101 ? 13.955 6.074 -22.083 1.00 96.19 101 TYR A CA 1
ATOM 809 C C . TYR A 1 101 ? 14.569 4.698 -21.775 1.00 96.19 101 TYR A C 1
ATOM 811 O O . TYR A 1 101 ? 15.316 4.543 -20.806 1.00 96.19 101 TYR A O 1
ATOM 819 N N . LEU A 1 102 ? 14.267 3.700 -22.609 1.00 95.06 102 LEU A N 1
ATOM 820 C CA . LEU A 1 102 ? 14.707 2.308 -22.449 1.00 95.06 102 LEU A CA 1
ATOM 821 C C . LEU A 1 102 ? 16.182 2.121 -22.823 1.00 95.06 102 LEU A C 1
ATOM 823 O O . LEU A 1 102 ? 16.928 1.430 -22.136 1.00 95.06 102 LEU A O 1
ATOM 827 N N . GLY A 1 103 ? 16.629 2.778 -23.889 1.00 93.69 103 GLY A N 1
ATOM 828 C CA . GLY A 1 103 ? 17.976 2.619 -24.427 1.00 93.69 103 GLY A CA 1
ATOM 829 C C . GLY A 1 103 ? 18.169 3.416 -25.709 1.00 93.69 103 GLY A C 1
ATOM 830 O O . GLY A 1 103 ? 17.422 4.360 -25.961 1.00 93.69 103 GLY A O 1
ATOM 831 N N . TYR A 1 104 ? 19.157 3.019 -26.501 1.00 95.75 104 TYR A N 1
ATOM 832 C CA . TYR A 1 104 ? 19.435 3.590 -27.815 1.00 95.75 104 TYR A CA 1
ATOM 833 C C . TYR A 1 104 ? 19.235 2.520 -28.890 1.00 95.75 104 TYR A C 1
ATOM 835 O O . TYR A 1 104 ? 19.478 1.340 -28.633 1.00 95.75 104 TYR A O 1
ATOM 843 N N . ASN A 1 105 ? 18.733 2.915 -30.057 1.00 95.12 105 ASN A N 1
ATOM 844 C CA . ASN A 1 105 ? 18.647 2.033 -31.221 1.00 95.12 105 ASN A CA 1
ATOM 845 C C . ASN A 1 105 ? 19.990 2.002 -31.984 1.00 95.12 105 ASN A C 1
ATOM 847 O O . ASN A 1 105 ? 20.954 2.652 -31.593 1.00 95.12 105 ASN A O 1
ATOM 851 N N . GLU A 1 106 ? 20.046 1.281 -33.106 1.00 95.62 106 GLU A N 1
ATOM 852 C CA . GLU A 1 106 ? 21.248 1.169 -33.957 1.00 95.62 106 GLU A CA 1
ATOM 853 C C . GLU A 1 106 ? 21.724 2.500 -34.570 1.00 95.62 106 GLU A C 1
ATOM 855 O O . GLU A 1 106 ? 22.815 2.566 -35.129 1.00 95.62 106 GLU A O 1
ATOM 860 N N . ARG A 1 107 ? 20.902 3.551 -34.500 1.00 95.62 107 ARG A N 1
ATOM 861 C CA . ARG A 1 107 ? 21.190 4.897 -35.012 1.00 95.62 107 ARG A CA 1
ATOM 862 C C . ARG A 1 107 ? 21.514 5.893 -33.895 1.00 95.62 107 ARG A C 1
ATOM 864 O O . ARG A 1 107 ? 21.506 7.091 -34.149 1.00 95.62 107 ARG A O 1
ATOM 871 N N . ASP A 1 108 ? 21.749 5.411 -32.674 1.00 94.88 108 ASP A N 1
ATOM 872 C CA . ASP A 1 108 ? 21.947 6.220 -31.465 1.00 94.88 108 ASP A CA 1
ATOM 873 C C . ASP A 1 108 ? 20.750 7.123 -31.085 1.00 94.88 108 ASP A C 1
ATOM 875 O O . ASP A 1 108 ? 20.880 8.047 -30.276 1.00 94.88 108 ASP A O 1
ATOM 879 N N . ASP A 1 109 ? 19.542 6.827 -31.579 1.00 96.44 109 ASP A N 1
ATOM 880 C CA . ASP A 1 109 ? 18.320 7.506 -31.136 1.00 96.44 109 ASP A CA 1
ATOM 881 C C . ASP A 1 109 ? 17.749 6.850 -29.874 1.00 96.44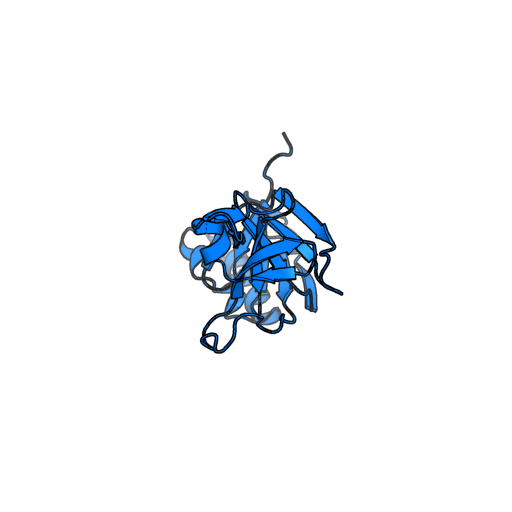 109 ASP A C 1
ATOM 883 O O . ASP A 1 109 ? 17.757 5.626 -29.714 1.00 96.44 109 ASP A O 1
ATOM 887 N N . ARG A 1 110 ? 17.160 7.661 -28.987 1.00 97.00 110 ARG A N 1
ATOM 888 C CA . ARG A 1 110 ? 16.518 7.170 -27.759 1.00 97.00 110 ARG A CA 1
ATOM 889 C C . ARG A 1 110 ? 15.262 6.353 -28.058 1.00 97.00 110 ARG A C 1
ATOM 891 O O . ARG A 1 110 ? 14.325 6.833 -28.692 1.00 97.00 110 ARG A O 1
ATOM 898 N N . ILE A 1 111 ? 15.184 5.168 -27.466 1.00 96.69 111 ILE A N 1
ATOM 899 C CA . ILE A 1 111 ? 13.977 4.341 -27.426 1.00 96.69 111 ILE A CA 1
ATOM 900 C C . ILE A 1 111 ? 13.099 4.833 -26.273 1.00 96.69 111 ILE A C 1
ATOM 902 O O . ILE A 1 111 ? 13.405 4.595 -25.104 1.00 96.69 111 ILE A O 1
ATOM 906 N N . LEU A 1 112 ? 12.022 5.548 -26.592 1.00 96.50 112 LEU A N 1
ATOM 907 C CA . LEU A 1 112 ? 11.129 6.142 -25.595 1.00 96.50 112 LEU A CA 1
ATOM 908 C C . LEU A 1 112 ? 10.370 5.089 -24.777 1.00 96.50 112 LEU A C 1
ATOM 910 O O . LEU A 1 112 ? 10.153 3.961 -25.219 1.00 96.50 112 LEU A O 1
ATOM 914 N N . LEU A 1 113 ? 9.922 5.493 -23.587 1.00 97.06 113 LEU A N 1
ATOM 915 C CA . LEU A 1 113 ? 8.984 4.695 -22.804 1.00 97.06 113 LEU A CA 1
ATOM 916 C C . LEU A 1 113 ? 7.633 4.592 -23.535 1.00 97.06 113 LEU A C 1
ATOM 918 O O . LEU A 1 113 ? 7.175 5.582 -24.117 1.00 97.06 113 LEU A O 1
ATOM 922 N N . PRO A 1 114 ? 6.956 3.431 -23.486 1.00 97.06 114 PRO A N 1
ATOM 923 C CA . PRO A 1 114 ? 5.604 3.315 -24.013 1.00 97.06 114 PRO A CA 1
ATOM 924 C C . PRO A 1 114 ? 4.641 4.223 -23.234 1.00 97.06 114 PRO A C 1
ATOM 926 O O . PRO A 1 114 ? 4.844 4.503 -22.055 1.00 97.06 114 PRO A O 1
ATOM 929 N N . LYS A 1 115 ? 3.540 4.653 -23.865 1.00 96.44 115 LYS A N 1
ATOM 930 C CA . LYS A 1 115 ? 2.528 5.515 -23.213 1.00 96.44 115 LYS A CA 1
ATOM 931 C C . LYS A 1 115 ? 1.864 4.866 -21.992 1.00 96.44 115 LYS A C 1
ATOM 933 O O . LYS A 1 115 ? 1.327 5.569 -21.145 1.00 96.44 115 LYS A O 1
ATOM 938 N N . SER A 1 116 ? 1.870 3.537 -21.929 1.00 95.75 116 SER A N 1
ATOM 939 C CA . SER A 1 116 ? 1.391 2.743 -20.796 1.00 95.75 116 SER A CA 1
ATOM 940 C C . SER A 1 116 ? 2.353 2.731 -19.610 1.00 95.75 116 SER A C 1
ATOM 942 O O . SER A 1 116 ? 1.946 2.293 -18.533 1.00 95.75 116 SER A O 1
ATOM 944 N N . ALA A 1 117 ? 3.598 3.189 -19.796 1.00 96.44 117 ALA A N 1
ATOM 945 C CA . ALA A 1 117 ? 4.605 3.140 -18.756 1.00 96.44 117 ALA A CA 1
ATOM 946 C C . ALA A 1 117 ? 4.152 3.923 -17.521 1.00 96.44 117 ALA A C 1
ATOM 948 O O . ALA A 1 117 ? 3.631 5.037 -17.619 1.00 96.44 117 ALA A O 1
ATOM 949 N N . ARG A 1 118 ? 4.373 3.343 -16.343 1.00 95.00 118 ARG A N 1
ATOM 950 C CA . ARG A 1 118 ? 4.042 3.970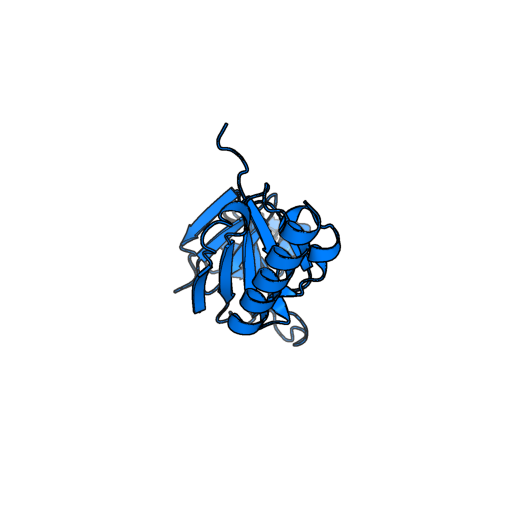 -15.063 1.00 95.00 118 ARG A CA 1
ATOM 951 C C . ARG A 1 118 ? 4.924 3.460 -13.936 1.00 95.00 118 ARG A C 1
ATOM 953 O O . ARG A 1 118 ? 5.413 2.335 -13.954 1.00 95.00 118 ARG A O 1
ATOM 960 N N . ILE A 1 119 ? 5.055 4.273 -12.896 1.00 95.38 119 ILE A N 1
ATOM 961 C CA . ILE A 1 119 ? 5.672 3.862 -11.635 1.00 95.38 119 ILE A CA 1
ATOM 962 C C . ILE A 1 119 ? 4.639 3.213 -10.725 1.00 95.38 119 ILE A C 1
ATOM 964 O O . ILE A 1 119 ? 3.595 3.798 -10.429 1.00 95.38 119 ILE A O 1
ATOM 968 N N . VAL A 1 120 ? 4.984 2.044 -10.192 1.00 96.69 120 VAL A N 1
ATOM 969 C CA . VAL A 1 120 ? 4.166 1.333 -9.207 1.00 96.69 120 VAL A CA 1
ATOM 970 C C . VAL A 1 120 ? 4.995 0.929 -7.993 1.00 96.69 120 VAL A C 1
ATOM 972 O O . VAL A 1 120 ? 6.208 0.736 -8.068 1.00 96.69 120 VAL A O 1
ATOM 975 N N . SER A 1 121 ? 4.339 0.818 -6.839 1.00 96.12 121 SER A N 1
ATOM 976 C CA . SER A 1 121 ? 4.914 0.202 -5.639 1.00 96.12 121 SER A CA 1
ATOM 977 C C . SER A 1 121 ? 4.264 -1.154 -5.381 1.00 96.12 121 SER A C 1
ATOM 979 O O . SER A 1 121 ? 3.062 -1.211 -5.126 1.00 96.12 121 SER A O 1
ATOM 981 N N . ARG A 1 122 ? 5.047 -2.234 -5.407 1.00 97.25 122 ARG A N 1
ATOM 982 C CA . ARG A 1 122 ? 4.589 -3.610 -5.153 1.00 97.25 122 ARG A CA 1
ATOM 983 C C . ARG A 1 122 ? 4.910 -3.990 -3.712 1.00 97.25 122 ARG A C 1
ATOM 985 O O . ARG A 1 122 ? 6.068 -3.912 -3.313 1.00 97.25 122 ARG A O 1
ATOM 992 N N . TYR A 1 123 ? 3.912 -4.374 -2.916 1.00 97.31 123 TYR A N 1
ATOM 993 C CA . TYR A 1 123 ? 4.111 -4.660 -1.488 1.00 97.31 123 TYR A CA 1
ATOM 994 C C . TYR A 1 123 ? 4.309 -6.153 -1.200 1.00 97.31 123 TYR A C 1
ATOM 996 O O . TYR A 1 123 ? 3.484 -6.996 -1.557 1.00 97.31 123 TYR A O 1
ATOM 1004 N N . PHE A 1 124 ? 5.352 -6.470 -0.438 1.00 96.38 124 PHE A N 1
ATOM 1005 C CA . PHE A 1 124 ? 5.716 -7.826 -0.011 1.00 96.38 124 PHE A CA 1
ATOM 1006 C C . PHE A 1 124 ? 5.075 -8.229 1.311 1.00 96.38 124 PHE A C 1
ATOM 1008 O O . PHE A 1 124 ? 4.935 -9.411 1.599 1.00 96.38 124 PHE A O 1
ATOM 1015 N N . ARG A 1 125 ? 4.712 -7.252 2.143 1.00 94.81 125 ARG A N 1
ATOM 1016 C CA . ARG A 1 125 ? 4.091 -7.476 3.452 1.00 94.81 125 ARG A CA 1
ATOM 1017 C C . ARG A 1 125 ? 3.458 -6.195 3.978 1.00 94.81 125 ARG A C 1
ATOM 1019 O O . ARG A 1 125 ? 3.499 -5.156 3.319 1.00 94.81 125 ARG A O 1
ATOM 1026 N N . GLY A 1 126 ? 2.882 -6.310 5.165 1.00 94.81 126 GLY A N 1
ATOM 1027 C CA . GLY A 1 126 ? 2.336 -5.211 5.937 1.00 94.81 126 GLY A CA 1
ATOM 1028 C C . GLY A 1 126 ? 0.818 -5.091 5.848 1.00 94.81 126 GLY A C 1
ATOM 1029 O O . GLY A 1 126 ? 0.159 -5.794 5.081 1.00 94.81 126 GLY A O 1
ATOM 1030 N N . SER A 1 127 ? 0.256 -4.220 6.675 1.00 96.00 127 SER A N 1
ATOM 1031 C CA . SER A 1 127 ? -1.179 -3.953 6.746 1.00 96.00 127 SER A CA 1
ATOM 1032 C C . SER A 1 127 ? -1.474 -2.473 6.569 1.00 96.00 127 SER A C 1
ATOM 1034 O O . SER A 1 127 ? -0.787 -1.634 7.134 1.00 96.00 127 SER A O 1
ATOM 1036 N N . PHE A 1 128 ? -2.515 -2.162 5.809 1.00 95.88 128 PHE A N 1
ATOM 1037 C CA . PHE A 1 128 ? -3.022 -0.806 5.631 1.00 95.88 128 PHE A CA 1
ATOM 1038 C C . PHE A 1 128 ? -4.242 -0.609 6.516 1.00 95.88 128 PHE A C 1
ATOM 1040 O O . PHE A 1 128 ? -5.015 -1.550 6.724 1.00 95.88 128 PHE A O 1
ATOM 1047 N N . VAL A 1 129 ? -4.450 0.614 6.992 1.00 95.50 129 VAL A N 1
ATOM 1048 C CA . VAL A 1 129 ? -5.698 0.991 7.662 1.00 95.50 129 VAL A CA 1
ATOM 1049 C C . VAL A 1 129 ? -6.282 2.234 7.017 1.00 95.50 129 VAL A C 1
ATOM 1051 O O . VAL A 1 129 ? -5.560 3.178 6.709 1.00 95.50 129 VAL A O 1
ATOM 1054 N N . ILE A 1 130 ? -7.589 2.211 6.782 1.00 94.62 130 ILE A N 1
ATOM 1055 C CA . ILE A 1 130 ? -8.326 3.269 6.096 1.00 94.62 130 ILE A CA 1
ATOM 1056 C C . ILE A 1 130 ? -9.363 3.792 7.077 1.00 94.62 130 ILE A C 1
ATOM 1058 O O . ILE A 1 130 ? -10.341 3.103 7.376 1.00 94.62 130 ILE A O 1
ATOM 1062 N N . PHE A 1 131 ? -9.124 4.994 7.58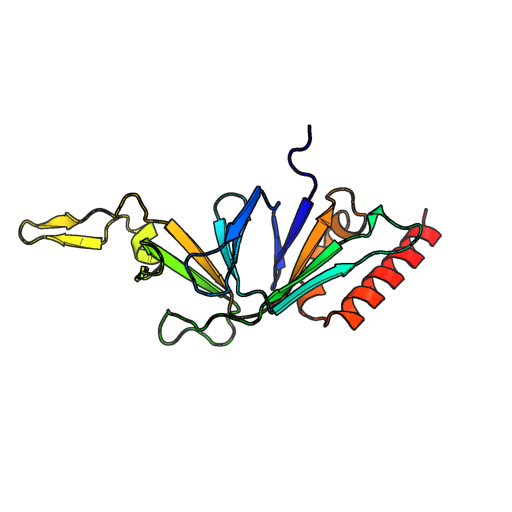5 1.00 93.88 131 PHE A N 1
ATOM 1063 C CA . PHE A 1 131 ? -10.032 5.697 8.484 1.00 93.88 131 PHE A CA 1
ATOM 1064 C C . PHE A 1 131 ? -10.794 6.774 7.722 1.00 93.88 131 PHE A C 1
ATOM 1066 O O . PHE A 1 131 ? -10.345 7.245 6.675 1.00 93.88 131 PHE A O 1
ATOM 1073 N N . THR A 1 132 ? -11.924 7.218 8.270 1.00 90.44 132 THR A N 1
ATOM 1074 C CA . THR A 1 132 ? -12.490 8.498 7.840 1.00 90.44 132 THR A CA 1
ATOM 1075 C C . THR A 1 132 ? -11.544 9.629 8.243 1.00 90.44 132 THR A C 1
ATOM 1077 O O . THR A 1 132 ? -10.897 9.568 9.291 1.00 90.44 132 THR A O 1
ATOM 1080 N N . LYS A 1 133 ? -11.464 10.700 7.450 1.00 86.62 133 LYS A N 1
ATOM 1081 C CA . LYS A 1 133 ? -10.609 11.849 7.801 1.00 86.62 133 LYS A CA 1
ATOM 1082 C C . LYS A 1 133 ? -10.974 12.498 9.124 1.00 86.62 133 LYS A C 1
ATOM 1084 O O . LYS A 1 133 ? -10.100 12.971 9.846 1.00 86.62 133 LYS A O 1
ATOM 1089 N N . SER A 1 134 ? -12.271 12.520 9.416 1.00 85.56 134 SER A N 1
ATOM 1090 C CA . SER A 1 134 ? -12.835 13.049 10.652 1.00 85.56 134 SER A CA 1
ATOM 1091 C C . SER A 1 134 ? -12.528 12.183 11.872 1.00 85.56 134 SER A C 1
ATOM 1093 O O . SER A 1 134 ? -12.757 12.647 12.991 1.00 85.56 134 SER A O 1
ATOM 1095 N N . SER A 1 135 ? -12.016 10.961 11.677 1.00 87.94 135 SER A N 1
ATOM 1096 C CA . SER A 1 135 ? -11.757 10.034 12.768 1.00 87.94 135 SER A CA 1
ATOM 1097 C C . SER A 1 135 ? -10.795 10.644 13.788 1.00 87.94 135 SER A C 1
ATOM 1099 O O . SER A 1 135 ? -9.736 11.147 13.395 1.00 87.94 135 SER A O 1
ATOM 1101 N N . PRO A 1 136 ? -11.102 10.574 15.097 1.00 86.12 136 PRO A N 1
ATOM 1102 C CA . PRO A 1 136 ? -10.195 11.077 16.125 1.00 86.12 136 PRO A CA 1
ATOM 1103 C C . PRO A 1 136 ? -8.820 10.404 16.073 1.00 86.12 136 PRO A C 1
ATOM 1105 O O . PRO A 1 136 ? -7.812 11.037 16.379 1.00 86.12 136 PRO A O 1
ATOM 1108 N N . TYR A 1 137 ? -8.760 9.155 15.598 1.00 84.88 137 TYR A N 1
ATOM 1109 C CA . TYR A 1 137 ? -7.500 8.459 15.370 1.00 84.88 137 TYR A CA 1
ATOM 1110 C C . TYR A 1 137 ? -6.601 9.202 14.370 1.00 84.88 137 TYR A C 1
ATOM 1112 O O . TYR A 1 137 ? -5.429 9.433 14.648 1.00 84.88 137 TYR A O 1
ATOM 1120 N N . ASN A 1 138 ? -7.164 9.651 13.245 1.00 78.62 138 ASN A N 1
ATOM 1121 C CA . ASN A 1 138 ? -6.428 10.371 12.204 1.00 78.62 138 ASN A CA 1
ATOM 1122 C C . ASN A 1 138 ? -5.971 11.776 12.649 1.00 78.62 138 ASN A C 1
ATOM 1124 O O . ASN A 1 138 ? -4.966 12.286 12.164 1.00 78.62 138 ASN A O 1
ATOM 1128 N N . LYS A 1 139 ? -6.691 12.406 13.588 1.00 72.50 139 LYS A N 1
ATOM 1129 C CA . LYS A 1 139 ? -6.354 13.740 14.124 1.00 72.50 139 LYS A CA 1
ATOM 1130 C C . LYS A 1 139 ? -5.145 13.733 15.062 1.00 72.50 139 LYS A C 1
ATOM 1132 O O . LYS A 1 139 ? -4.579 14.785 15.343 1.00 72.50 139 LYS A O 1
ATOM 1137 N N . ASN A 1 140 ? -4.735 12.565 15.551 1.00 66.44 140 ASN A N 1
ATOM 1138 C CA . ASN A 1 140 ? -3.562 12.441 16.399 1.00 66.44 140 ASN A CA 1
ATOM 1139 C C . ASN A 1 140 ? -2.303 12.261 15.532 1.00 66.44 140 ASN A C 1
ATOM 1141 O O . ASN A 1 140 ? -2.073 11.189 14.969 1.00 66.44 140 ASN A O 1
ATOM 1145 N N . HIS A 1 141 ? -1.460 13.298 15.456 1.00 54.91 141 HIS A N 1
ATOM 1146 C CA . HIS A 1 141 ? -0.219 13.319 14.663 1.00 54.91 141 HIS A CA 1
ATOM 1147 C C . HIS A 1 141 ? 0.784 12.200 15.015 1.00 54.91 141 HIS A C 1
ATOM 1149 O O . HIS A 1 141 ? 1.680 11.907 14.227 1.00 54.91 141 HIS A O 1
ATOM 1155 N N . VAL A 1 142 ? 0.627 11.523 16.159 1.00 58.88 142 VAL A N 1
ATOM 1156 C CA . VAL A 1 142 ? 1.493 10.410 16.593 1.00 58.88 142 VAL A CA 1
ATOM 1157 C C . VAL A 1 142 ? 1.170 9.088 15.856 1.00 58.88 142 VAL A C 1
ATOM 1159 O O . VAL A 1 142 ? 1.889 8.100 15.988 1.00 58.88 142 VAL A O 1
ATOM 1162 N N . THR A 1 143 ? 0.111 9.034 15.042 1.00 58.00 143 THR A N 1
ATOM 1163 C CA . THR A 1 143 ? -0.349 7.801 14.361 1.00 58.00 143 THR A CA 1
ATOM 1164 C C . THR A 1 143 ? 0.418 7.424 13.086 1.00 58.00 143 THR A C 1
ATOM 1166 O O . THR A 1 143 ? 0.222 6.329 12.551 1.00 58.00 143 THR A O 1
ATOM 1169 N N . TYR A 1 144 ? 1.356 8.264 12.640 1.00 59.81 144 TYR A N 1
ATOM 1170 C CA . TYR A 1 144 ? 2.211 7.999 11.473 1.00 59.81 144 TYR A CA 1
ATOM 1171 C C . TYR A 1 144 ? 3.393 7.050 11.753 1.00 59.81 144 TYR A C 1
ATOM 1173 O O . TYR A 1 144 ? 4.155 6.732 10.841 1.00 59.81 144 TYR A O 1
ATOM 1181 N N . ASP A 1 145 ? 3.523 6.543 12.982 1.00 76.62 145 ASP A N 1
ATOM 1182 C CA . ASP A 1 145 ? 4.570 5.606 13.427 1.00 76.62 145 ASP A CA 1
ATOM 1183 C C . ASP A 1 145 ? 4.372 4.143 12.971 1.00 76.62 145 ASP A C 1
ATOM 1185 O O . ASP A 1 145 ? 5.103 3.236 13.399 1.00 76.62 145 ASP A O 1
ATOM 1189 N N . ALA A 1 146 ? 3.359 3.912 12.130 1.00 82.50 146 ALA A N 1
ATOM 1190 C CA . ALA A 1 146 ? 2.967 2.611 11.597 1.00 82.50 146 ALA A CA 1
ATOM 1191 C C . ALA A 1 146 ? 2.606 1.566 12.664 1.00 82.50 146 ALA A C 1
ATOM 1193 O O . ALA A 1 146 ? 2.729 0.364 12.424 1.00 82.50 146 ALA A O 1
ATOM 1194 N N . ARG A 1 147 ? 2.151 1.974 13.858 1.00 86.56 147 ARG A N 1
ATOM 1195 C CA . ARG A 1 147 ? 1.803 1.025 14.937 1.00 86.56 147 ARG A CA 1
ATOM 1196 C C . ARG A 1 147 ? 0.795 -0.049 14.525 1.00 86.56 147 ARG A C 1
ATOM 1198 O O . ARG A 1 147 ? 0.875 -1.171 15.015 1.00 86.56 147 ARG A O 1
ATOM 1205 N N . HIS A 1 148 ? -0.111 0.277 13.605 1.00 87.25 148 HIS A N 1
ATOM 1206 C CA . HIS A 1 148 ? -1.094 -0.656 13.055 1.00 87.25 148 HIS A CA 1
ATOM 1207 C C . HIS A 1 148 ? -0.451 -1.846 12.327 1.00 87.25 148 HIS A C 1
ATOM 1209 O O . HIS A 1 148 ? -1.023 -2.932 12.306 1.00 87.25 148 HIS A O 1
ATOM 1215 N N . ASP A 1 149 ? 0.744 -1.655 11.769 1.00 90.81 149 ASP A N 1
ATOM 1216 C CA . ASP A 1 149 ? 1.506 -2.677 11.055 1.00 90.81 149 ASP A CA 1
ATOM 1217 C C . ASP A 1 149 ? 2.307 -3.578 12.010 1.00 90.81 149 ASP A C 1
ATOM 1219 O O . ASP A 1 149 ? 2.509 -4.764 11.762 1.00 90.81 149 ASP A O 1
ATOM 1223 N N . LYS A 1 150 ? 2.693 -3.036 13.172 1.00 90.19 150 LYS A N 1
ATOM 1224 C CA . LYS A 1 150 ? 3.365 -3.772 14.260 1.00 90.19 150 LYS A CA 1
ATOM 1225 C C . LYS A 1 150 ? 2.395 -4.641 15.074 1.00 90.19 150 LYS A C 1
ATOM 1227 O O . LYS A 1 150 ? 2.820 -5.419 15.929 1.00 90.19 150 LYS A O 1
ATOM 1232 N N . MET A 1 151 ? 1.090 -4.501 14.841 1.00 92.44 151 MET A N 1
ATOM 1233 C CA . MET A 1 151 ? 0.028 -5.200 15.557 1.00 92.44 151 MET A CA 1
ATOM 1234 C C . MET A 1 151 ? -0.774 -6.098 14.611 1.00 92.44 151 MET A C 1
ATOM 1236 O O . MET A 1 151 ? -1.142 -5.724 13.499 1.00 92.44 151 MET A O 1
ATOM 1240 N N . ASN A 1 152 ? -1.120 -7.295 15.085 1.00 93.19 152 ASN A N 1
ATOM 1241 C CA . ASN A 1 152 ? -2.130 -8.103 14.407 1.00 93.19 152 ASN A CA 1
ATOM 1242 C C . ASN A 1 152 ? -3.526 -7.473 14.570 1.00 93.19 152 ASN A C 1
ATOM 1244 O O . ASN A 1 152 ? -3.729 -6.596 15.414 1.00 93.19 152 ASN A O 1
ATOM 1248 N N . ARG A 1 153 ? -4.505 -7.970 13.806 1.00 93.62 153 ARG A N 1
ATOM 1249 C CA . ARG A 1 153 ? -5.891 -7.473 13.832 1.00 93.62 153 ARG A CA 1
ATOM 1250 C C . ARG A 1 153 ? -6.485 -7.313 15.235 1.00 93.62 153 ARG A C 1
ATOM 1252 O O . ARG A 1 153 ? -7.065 -6.279 15.542 1.00 93.62 153 ARG A O 1
ATOM 1259 N N . LYS A 1 154 ? -6.293 -8.307 16.113 1.00 95.38 154 LYS A N 1
ATOM 1260 C CA . LYS A 1 154 ? -6.893 -8.335 17.453 1.00 95.38 154 LYS A CA 1
ATOM 1261 C C . LYS A 1 154 ? -6.255 -7.273 18.339 1.00 95.38 154 LYS A C 1
ATOM 1263 O O . LYS A 1 154 ? -6.967 -6.498 18.966 1.00 95.38 154 LYS A O 1
ATOM 1268 N N . LYS A 1 155 ? -4.920 -7.209 18.345 1.00 96.31 155 LYS A N 1
ATOM 1269 C CA . LYS A 1 155 ? -4.163 -6.215 19.115 1.00 96.31 155 LYS A CA 1
ATOM 1270 C C . LYS A 1 155 ? -4.474 -4.796 18.650 1.00 96.31 155 LYS A C 1
ATOM 1272 O O . LYS A 1 155 ? -4.679 -3.928 19.489 1.00 96.31 155 LYS A O 1
ATOM 1277 N N . PHE A 1 156 ? -4.548 -4.569 17.337 1.00 95.81 156 PHE A N 1
ATOM 1278 C CA . PHE A 1 156 ? -4.852 -3.242 16.810 1.00 95.81 156 PHE A CA 1
ATOM 1279 C C . PHE A 1 156 ? -6.286 -2.813 17.136 1.00 95.81 156 PHE A C 1
ATOM 1281 O O . PHE A 1 156 ? -6.491 -1.696 17.598 1.00 95.81 156 PHE A O 1
ATOM 1288 N N . ARG A 1 157 ? -7.269 -3.714 17.005 1.00 96.38 157 ARG A N 1
ATOM 1289 C CA . ARG A 1 157 ? -8.646 -3.435 17.425 1.00 96.38 157 ARG A CA 1
ATOM 1290 C C . ARG A 1 157 ? -8.734 -3.069 18.907 1.00 96.38 157 ARG A C 1
ATOM 1292 O O . ARG A 1 157 ? -9.291 -2.026 19.225 1.00 96.38 157 ARG A O 1
ATOM 1299 N N . GLN A 1 158 ? -8.131 -3.871 19.784 1.00 96.38 158 GLN A N 1
ATOM 1300 C CA . GLN A 1 158 ? -8.092 -3.596 21.227 1.00 96.38 158 GLN A CA 1
ATOM 1301 C C . GLN A 1 158 ? -7.405 -2.267 21.549 1.00 96.38 158 GLN A C 1
ATOM 1303 O O . GLN A 1 158 ? -7.784 -1.565 22.482 1.00 96.38 158 GLN A O 1
ATOM 1308 N N . TYR A 1 159 ? -6.373 -1.915 20.787 1.00 94.88 159 TYR A N 1
ATOM 1309 C CA . TYR A 1 159 ? -5.709 -0.629 20.922 1.00 94.88 159 TYR A CA 1
ATOM 1310 C C . TYR A 1 159 ? -6.647 0.538 20.560 1.00 94.88 159 TYR A C 1
ATOM 1312 O O . TYR A 1 159 ? -6.714 1.502 21.318 1.00 94.88 159 TYR A O 1
ATOM 1320 N N . ILE A 1 160 ? -7.425 0.427 19.478 1.00 95.19 160 ILE A N 1
ATOM 1321 C CA . ILE A 1 160 ? -8.442 1.431 19.126 1.00 95.19 160 ILE A CA 1
ATOM 1322 C C . ILE A 1 160 ? -9.539 1.518 20.198 1.00 95.19 160 ILE A C 1
ATOM 1324 O O . ILE A 1 160 ? -9.903 2.622 20.582 1.00 95.19 160 ILE A O 1
ATOM 1328 N N . GLU A 1 161 ? -10.003 0.394 20.750 1.00 95.69 161 GLU A N 1
ATOM 1329 C CA . GLU A 1 161 ? -10.979 0.380 21.857 1.00 95.69 161 GLU A CA 1
ATOM 1330 C C . GLU A 1 161 ? -10.468 1.163 23.076 1.00 95.69 161 GLU A C 1
ATOM 1332 O O . GLU A 1 161 ? -11.194 1.977 23.639 1.00 95.69 161 GLU A O 1
ATOM 1337 N N . LYS A 1 162 ? -9.189 1.005 23.438 1.00 94.25 162 LYS A N 1
ATOM 1338 C CA . LYS A 1 162 ? -8.568 1.804 24.508 1.00 94.25 162 LYS A CA 1
ATOM 1339 C C . LYS A 1 162 ? -8.500 3.293 24.170 1.00 94.25 162 LYS A C 1
ATOM 1341 O O . LYS A 1 162 ? -8.706 4.121 25.051 1.00 94.25 162 LYS A O 1
ATOM 1346 N N . CYS A 1 163 ? -8.209 3.640 22.915 1.00 93.25 163 CYS A N 1
ATOM 1347 C CA . CYS A 1 163 ? -8.228 5.033 22.469 1.00 93.25 163 CYS A CA 1
ATOM 1348 C C . CYS A 1 163 ? -9.629 5.648 22.554 1.00 93.25 163 CYS A C 1
ATOM 1350 O O . CYS A 1 163 ? -9.737 6.805 22.943 1.00 93.25 163 CYS A O 1
ATOM 1352 N N . ILE A 1 164 ? -10.675 4.881 22.235 1.00 93.94 164 ILE A N 1
ATOM 1353 C CA . ILE A 1 164 ? -12.073 5.311 22.360 1.00 93.94 164 ILE A CA 1
ATOM 1354 C C . ILE A 1 164 ? -12.414 5.621 23.819 1.00 93.94 164 ILE A C 1
ATOM 1356 O O . ILE A 1 164 ? -12.931 6.696 24.096 1.00 93.94 164 ILE A O 1
ATOM 1360 N N . ILE A 1 165 ? -12.100 4.704 24.744 1.00 94.12 165 ILE A N 1
ATOM 1361 C CA . ILE A 1 165 ? -12.373 4.889 26.180 1.00 94.12 165 ILE A CA 1
ATOM 1362 C C . ILE A 1 165 ? -11.722 6.180 26.673 1.00 94.12 165 ILE A C 1
ATOM 1364 O O . ILE A 1 165 ? -12.413 7.053 27.184 1.00 94.12 165 ILE A O 1
ATOM 1368 N N . LYS A 1 166 ? -10.420 6.337 26.412 1.00 91.81 166 LYS A N 1
ATOM 1369 C CA . LYS A 1 166 ? -9.672 7.531 26.811 1.00 91.81 166 LYS A CA 1
ATOM 1370 C C . LYS A 1 166 ? -10.263 8.815 26.218 1.00 91.81 166 LYS A C 1
ATOM 1372 O O . LYS A 1 166 ? -10.402 9.806 26.917 1.00 91.81 166 LYS A O 1
ATOM 1377 N N . PHE A 1 167 ? -10.616 8.803 24.934 1.00 90.31 167 PHE A N 1
ATOM 1378 C CA . PHE A 1 167 ? -11.197 9.972 24.273 1.00 90.31 167 PHE A CA 1
ATOM 1379 C C . PHE A 1 167 ? -12.547 10.374 24.881 1.00 90.31 167 PHE A C 1
ATOM 1381 O O . PHE A 1 167 ? -12.808 11.562 25.034 1.00 90.31 167 PHE A O 1
ATOM 1388 N N . ASN A 1 168 ? -13.383 9.399 25.246 1.00 89.25 168 ASN A N 1
ATOM 1389 C CA . ASN A 1 168 ? -14.689 9.645 25.859 1.00 89.25 168 ASN A CA 1
ATOM 1390 C C . ASN A 1 168 ? -14.588 10.103 27.326 1.00 89.25 168 ASN A C 1
ATOM 1392 O O . ASN A 1 168 ? -15.513 10.740 27.808 1.00 89.25 168 ASN A O 1
ATOM 1396 N N . GLU A 1 169 ? -13.502 9.780 28.035 1.00 91.00 169 GLU A N 1
ATOM 1397 C CA . GLU A 1 169 ? -13.218 10.312 29.380 1.00 91.00 169 GLU A CA 1
ATOM 1398 C C . GLU A 1 169 ? -12.740 11.776 29.343 1.00 91.00 169 GLU A C 1
ATOM 1400 O O . GLU A 1 169 ? -12.902 12.504 30.319 1.00 91.00 169 GLU A O 1
ATOM 1405 N N . GLU A 1 170 ? -12.132 12.199 28.230 1.00 84.38 170 GLU A N 1
ATOM 1406 C CA . GLU A 1 170 ? -11.544 13.533 28.033 1.00 84.38 170 GLU A CA 1
ATOM 1407 C C . GLU A 1 170 ? -12.474 14.524 27.293 1.00 84.38 170 GLU A C 1
ATOM 1409 O O . GLU A 1 170 ? -12.111 15.695 27.160 1.00 84.38 170 GLU A O 1
ATOM 1414 N N . SER A 1 171 ? -13.631 14.070 26.790 1.00 73.69 171 SER A N 1
ATOM 1415 C CA . SER A 1 171 ? -14.610 14.867 26.017 1.00 73.69 171 SER A CA 1
ATOM 1416 C C . SER A 1 171 ? -15.815 15.278 26.854 1.00 73.69 171 SER A C 1
ATOM 1418 O O . SER A 1 171 ? -16.314 16.402 26.625 1.00 73.69 171 SER A O 1
#